Protein AF-A0A7U9ENP4-F1 (afdb_monomer_lite)

Sequence (69 aa):
MVKVEVKPNVLQWVIKRMDNFDRLKDQLPNIDKWINQESQPTLKQLEKLAKMTAVPLGYFFSLIHQRRS

Structure (mmCIF, N/CA/C/O backbone):
data_AF-A0A7U9ENP4-F1
#
_entry.id   AF-A0A7U9ENP4-F1
#
loop_
_atom_site.group_PDB
_atom_site.id
_atom_site.type_symbol
_atom_site.label_atom_id
_atom_site.label_alt_id
_atom_site.label_comp_id
_atom_site.label_asym_id
_atom_site.label_entity_id
_atom_site.label_seq_id
_atom_site.pdbx_PDB_ins_code
_atom_site.Cartn_x
_atom_site.Cartn_y
_atom_site.Cartn_z
_atom_site.occupancy
_atom_site.B_iso_or_equiv
_atom_site.auth_seq_id
_atom_site.auth_comp_id
_atom_site.auth_asym_id
_atom_site.auth_atom_id
_atom_site.pdbx_PDB_model_num
ATOM 1 N N . MET A 1 1 ? -16.402 4.960 5.423 1.00 63.31 1 MET A N 1
ATOM 2 C CA . MET A 1 1 ? -15.246 4.917 4.493 1.00 63.31 1 MET A CA 1
ATOM 3 C C . MET A 1 1 ? -15.279 3.590 3.755 1.00 63.31 1 MET A C 1
ATOM 5 O O . MET A 1 1 ? -15.495 2.580 4.410 1.00 63.31 1 MET A O 1
ATOM 9 N N . VAL A 1 2 ? -15.100 3.588 2.433 1.00 85.62 2 VAL A N 1
ATOM 10 C CA . VAL A 1 2 ? -15.115 2.357 1.623 1.00 85.62 2 VAL A CA 1
ATOM 11 C C . VAL A 1 2 ? -13.777 1.633 1.786 1.00 85.62 2 VAL A C 1
ATOM 13 O O . VAL A 1 2 ? -12.726 2.198 1.465 1.00 85.62 2 VAL A O 1
ATOM 16 N N . LYS A 1 3 ? -13.824 0.414 2.330 1.00 87.81 3 LYS A N 1
ATOM 17 C CA . LYS A 1 3 ? -12.691 -0.518 2.366 1.00 87.81 3 LYS A CA 1
ATOM 18 C C . LYS A 1 3 ? -12.700 -1.347 1.090 1.00 87.81 3 LYS A C 1
ATOM 20 O O . LYS A 1 3 ? -13.767 -1.647 0.562 1.00 87.81 3 LYS A O 1
ATOM 25 N N . VAL A 1 4 ? -11.515 -1.672 0.602 1.00 88.19 4 VAL A N 1
ATOM 26 C CA . VAL A 1 4 ? -11.330 -2.477 -0.597 1.00 88.19 4 VAL A CA 1
ATOM 27 C C . VAL A 1 4 ? -10.546 -3.710 -0.199 1.00 88.19 4 VAL A C 1
ATOM 29 O O . VAL A 1 4 ? -9.463 -3.610 0.380 1.00 88.19 4 VAL A O 1
ATOM 32 N N . GLU A 1 5 ? -11.098 -4.873 -0.512 1.00 88.81 5 GLU A N 1
ATOM 33 C CA . GLU A 1 5 ? -10.377 -6.124 -0.362 1.00 88.81 5 GLU A CA 1
ATOM 34 C C . GLU A 1 5 ? -9.305 -6.219 -1.449 1.00 88.81 5 GLU A C 1
ATOM 36 O O . GLU A 1 5 ? -9.587 -6.098 -2.640 1.00 88.81 5 GLU A O 1
ATOM 41 N N . VAL A 1 6 ? -8.058 -6.412 -1.027 1.00 88.44 6 VAL A N 1
ATOM 42 C CA . VAL A 1 6 ? -6.909 -6.539 -1.924 1.00 88.44 6 VAL A CA 1
ATOM 43 C C . VAL A 1 6 ? -6.162 -7.792 -1.532 1.00 88.44 6 VAL A C 1
ATOM 45 O O . VAL A 1 6 ? -5.836 -7.991 -0.363 1.00 88.44 6 VAL A O 1
ATOM 48 N N . LYS A 1 7 ? -5.862 -8.637 -2.515 1.00 88.94 7 LYS A N 1
ATOM 49 C CA . LYS A 1 7 ? -5.132 -9.877 -2.263 1.00 88.94 7 LYS A CA 1
ATOM 50 C C . LYS A 1 7 ? -3.697 -9.574 -1.806 1.00 88.94 7 LYS A C 1
ATOM 52 O O . LYS A 1 7 ? -3.002 -8.824 -2.498 1.00 88.94 7 LYS A O 1
ATOM 57 N N . PRO A 1 8 ? -3.195 -10.227 -0.742 1.00 89.69 8 PRO A N 1
ATOM 58 C CA . PRO A 1 8 ? -1.816 -10.064 -0.275 1.00 89.69 8 PRO A CA 1
ATOM 59 C C . PRO A 1 8 ? -0.763 -10.238 -1.360 1.00 89.69 8 PRO A C 1
ATOM 61 O O . PRO A 1 8 ? 0.193 -9.475 -1.415 1.00 89.69 8 PRO A O 1
ATOM 64 N N . ASN A 1 9 ? -0.962 -11.192 -2.272 1.00 89.38 9 ASN A N 1
ATOM 65 C CA . ASN A 1 9 ? -0.019 -11.459 -3.359 1.00 89.38 9 ASN A CA 1
ATOM 66 C C . ASN A 1 9 ? 0.174 -10.241 -4.274 1.00 89.38 9 ASN A C 1
ATOM 68 O O . ASN A 1 9 ? 1.272 -10.026 -4.780 1.00 89.38 9 ASN A O 1
ATOM 72 N N . VAL A 1 10 ? -0.872 -9.430 -4.470 1.00 88.62 10 VAL A N 1
ATOM 73 C CA . VAL A 1 10 ? -0.793 -8.189 -5.252 1.00 88.62 10 VAL A CA 1
ATOM 74 C C . VAL A 1 10 ? 0.041 -7.161 -4.505 1.00 88.62 10 VAL A C 1
ATOM 76 O O . VAL A 1 10 ? 0.960 -6.586 -5.078 1.00 88.62 10 VAL A O 1
ATOM 79 N N . LEU A 1 11 ? -0.229 -6.978 -3.211 1.00 89.81 11 LEU A N 1
ATOM 80 C CA . LEU A 1 11 ? 0.523 -6.054 -2.361 1.00 89.81 11 LEU A CA 1
ATOM 81 C C . LEU A 1 11 ? 2.004 -6.441 -2.300 1.00 89.81 11 LEU A C 1
ATOM 83 O O . LEU A 1 11 ? 2.867 -5.601 -2.530 1.00 89.81 11 LEU A O 1
ATOM 87 N N . GLN A 1 12 ? 2.303 -7.723 -2.085 1.00 89.69 12 GLN A N 1
ATOM 88 C CA . GLN A 1 12 ? 3.668 -8.248 -2.089 1.00 89.69 12 GLN A CA 1
ATOM 89 C C . GLN A 1 12 ? 4.359 -8.049 -3.439 1.00 89.69 12 GLN A C 1
ATOM 91 O O . GLN A 1 12 ? 5.532 -7.687 -3.478 1.00 89.69 12 GLN A O 1
ATOM 96 N N . TRP A 1 13 ? 3.653 -8.268 -4.550 1.00 88.50 13 TRP A N 1
ATOM 97 C CA . TRP A 1 13 ? 4.202 -8.024 -5.882 1.00 88.50 13 TRP A CA 1
ATOM 98 C C . TRP A 1 13 ? 4.539 -6.546 -6.095 1.00 88.50 13 TRP A C 1
ATOM 100 O O . TRP A 1 13 ? 5.625 -6.246 -6.580 1.00 88.50 13 TRP A O 1
ATOM 110 N N . VAL A 1 14 ? 3.661 -5.626 -5.686 1.00 88.69 14 VAL A N 1
ATOM 111 C CA . VAL A 1 14 ? 3.918 -4.180 -5.780 1.00 88.69 14 VAL A CA 1
ATOM 112 C C . VAL A 1 14 ? 5.128 -3.780 -4.938 1.00 88.69 14 VAL A C 1
ATOM 114 O O . VAL A 1 14 ? 5.989 -3.045 -5.410 1.00 88.69 14 VAL A O 1
ATOM 117 N N . ILE A 1 15 ? 5.231 -4.304 -3.718 1.00 86.69 15 ILE A N 1
ATOM 118 C CA . ILE A 1 15 ? 6.342 -4.013 -2.805 1.00 86.69 15 ILE A CA 1
ATOM 119 C C . ILE A 1 15 ? 7.669 -4.519 -3.366 1.00 86.69 15 ILE A C 1
ATOM 121 O O . ILE A 1 15 ? 8.660 -3.805 -3.307 1.00 86.69 15 ILE A O 1
ATOM 125 N N . LYS A 1 16 ? 7.688 -5.703 -3.985 1.00 87.12 16 LYS A N 1
ATOM 126 C CA . LYS A 1 16 ? 8.893 -6.241 -4.637 1.00 87.12 16 LYS A CA 1
ATOM 127 C C . LYS A 1 16 ? 9.393 -5.396 -5.813 1.00 87.12 16 LYS A C 1
ATOM 129 O O . LYS A 1 16 ? 10.537 -5.567 -6.212 1.00 87.12 16 LYS A O 1
ATOM 134 N N . ARG A 1 17 ? 8.553 -4.532 -6.396 1.00 84.06 17 ARG A N 1
ATOM 135 C CA . ARG A 1 17 ? 8.941 -3.608 -7.480 1.00 84.06 17 ARG A CA 1
ATOM 136 C C . ARG A 1 17 ? 9.498 -2.285 -6.961 1.00 84.06 17 ARG A C 1
ATOM 138 O O . ARG A 1 17 ? 9.982 -1.488 -7.754 1.00 84.06 17 ARG A O 1
ATOM 145 N N . MET A 1 18 ? 9.354 -2.020 -5.668 1.00 83.50 18 MET A N 1
ATOM 146 C CA . MET A 1 18 ? 9.810 -0.789 -5.045 1.00 83.50 18 MET A CA 1
ATOM 147 C C . MET A 1 18 ? 11.214 -1.000 -4.494 1.00 83.50 18 MET A C 1
ATOM 149 O O . MET A 1 18 ? 11.402 -1.803 -3.586 1.00 83.50 18 MET A O 1
ATOM 153 N N . ASP A 1 19 ? 12.171 -0.204 -4.960 1.00 80.94 19 ASP A N 1
ATOM 154 C CA . ASP A 1 19 ? 13.524 -0.210 -4.391 1.00 80.94 19 ASP A CA 1
ATOM 155 C C . ASP A 1 19 ? 13.567 0.415 -2.984 1.00 80.94 19 ASP A C 1
ATOM 157 O O . ASP A 1 19 ? 14.486 0.164 -2.212 1.00 80.94 19 ASP A O 1
ATOM 161 N N . ASN A 1 20 ? 12.565 1.231 -2.628 1.00 82.62 20 ASN A N 1
ATOM 162 C CA . ASN A 1 20 ? 12.496 1.940 -1.349 1.00 82.62 20 ASN A CA 1
ATOM 163 C C . ASN A 1 20 ? 11.181 1.651 -0.611 1.00 82.62 20 ASN A C 1
ATOM 165 O O . ASN A 1 20 ? 10.224 2.432 -0.646 1.00 82.62 20 ASN A O 1
ATOM 169 N N . PHE A 1 21 ? 11.138 0.496 0.050 1.00 83.06 21 PHE A N 1
ATOM 170 C CA . PHE A 1 21 ? 9.991 0.084 0.854 1.00 83.06 21 PHE A CA 1
ATOM 171 C C . PHE A 1 21 ? 9.832 0.908 2.142 1.00 83.06 21 PHE A C 1
ATOM 173 O O . PHE A 1 21 ? 8.705 1.137 2.576 1.00 83.06 21 PHE A O 1
ATOM 180 N N . ASP A 1 22 ? 10.916 1.432 2.713 1.00 85.69 22 ASP A N 1
ATOM 181 C CA . ASP A 1 22 ? 10.853 2.226 3.946 1.00 85.69 22 ASP A CA 1
ATOM 182 C C . ASP A 1 22 ? 10.072 3.530 3.736 1.00 85.69 22 ASP A C 1
ATOM 184 O O . ASP A 1 22 ? 9.142 3.836 4.483 1.00 85.69 22 ASP A O 1
ATOM 188 N N . ARG A 1 23 ? 10.308 4.225 2.615 1.00 87.44 23 ARG A N 1
ATOM 189 C CA . ARG A 1 23 ? 9.510 5.402 2.229 1.00 87.44 23 ARG A CA 1
ATOM 190 C C . ARG A 1 23 ? 8.029 5.064 2.025 1.00 87.44 23 ARG A C 1
ATOM 192 O O . ARG A 1 23 ? 7.159 5.913 2.234 1.00 87.44 23 ARG A O 1
ATOM 199 N N . LEU A 1 24 ? 7.724 3.842 1.579 1.00 87.25 24 LEU A N 1
ATOM 200 C CA . LEU A 1 24 ? 6.345 3.371 1.459 1.00 87.25 24 LEU A CA 1
ATOM 201 C C . LEU A 1 24 ? 5.707 3.209 2.839 1.00 87.25 24 LEU A C 1
ATOM 203 O O . LEU A 1 24 ? 4.581 3.663 3.030 1.00 87.25 24 LEU A O 1
ATOM 207 N N . LYS A 1 25 ? 6.432 2.614 3.790 1.00 88.50 25 LYS A N 1
ATOM 208 C CA . LYS A 1 25 ? 5.983 2.416 5.173 1.00 88.50 25 LYS A CA 1
ATOM 209 C C . LYS A 1 25 ? 5.707 3.728 5.894 1.00 88.50 25 LYS A C 1
ATOM 211 O O . LYS A 1 25 ? 4.660 3.840 6.525 1.00 88.50 25 LYS A O 1
ATOM 216 N N . ASP A 1 26 ? 6.547 4.743 5.713 1.00 90.12 26 ASP A N 1
ATOM 217 C CA . ASP A 1 26 ? 6.314 6.073 6.298 1.00 90.12 26 ASP A CA 1
ATOM 218 C C . ASP A 1 26 ? 4.980 6.680 5.844 1.00 90.12 26 ASP A C 1
ATOM 220 O O . ASP A 1 26 ? 4.260 7.335 6.598 1.00 90.12 26 ASP A O 1
ATOM 224 N N . GLN A 1 27 ? 4.628 6.463 4.576 1.00 89.38 27 GLN A N 1
ATOM 225 C CA . GLN A 1 27 ? 3.426 7.025 3.967 1.00 89.38 27 GLN A CA 1
ATOM 226 C C . GLN A 1 27 ? 2.185 6.145 4.144 1.00 89.38 27 GLN A C 1
ATOM 228 O O . GLN A 1 27 ? 1.063 6.665 4.071 1.00 89.38 27 GLN A O 1
ATOM 233 N N . LEU A 1 28 ? 2.382 4.837 4.314 1.00 9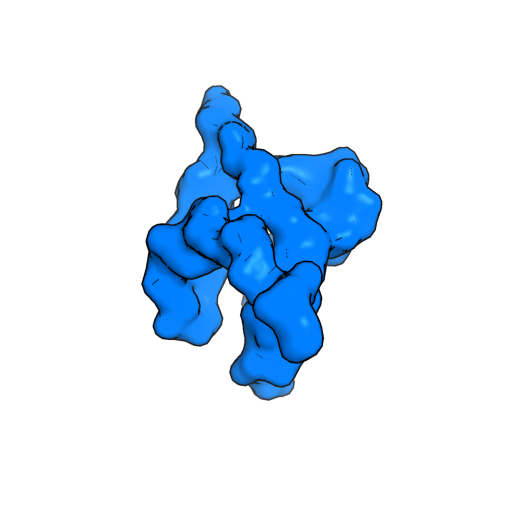1.44 28 LEU A N 1
ATOM 234 C CA . LEU A 1 28 ? 1.372 3.787 4.418 1.00 91.44 28 LEU A CA 1
ATOM 235 C C . LEU A 1 28 ? 1.773 2.792 5.529 1.00 91.44 28 LEU A C 1
ATOM 237 O O . LEU A 1 28 ? 2.074 1.634 5.241 1.00 91.44 28 LEU A O 1
ATOM 241 N N . PRO A 1 29 ? 1.715 3.190 6.812 1.00 90.56 29 PRO A N 1
ATOM 242 C CA . PRO A 1 29 ? 2.212 2.369 7.926 1.00 90.56 29 PRO A CA 1
ATOM 243 C C . PRO A 1 29 ? 1.408 1.080 8.152 1.00 90.56 29 PRO A C 1
ATOM 245 O O . PRO A 1 29 ? 1.850 0.174 8.847 1.00 90.56 29 PRO A O 1
ATOM 248 N N . ASN A 1 30 ? 0.214 0.978 7.562 1.00 92.31 30 ASN A N 1
ATOM 249 C CA . ASN A 1 30 ? -0.621 -0.220 7.634 1.00 92.31 30 ASN A CA 1
ATOM 250 C C . ASN A 1 30 ? -0.364 -1.209 6.485 1.00 92.31 30 ASN A C 1
ATOM 252 O O . ASN A 1 30 ? -1.085 -2.197 6.387 1.00 92.31 30 ASN A O 1
ATOM 256 N N . ILE A 1 31 ? 0.627 -0.964 5.617 1.00 90.81 31 ILE A N 1
ATOM 257 C CA . ILE A 1 31 ? 0.914 -1.839 4.472 1.00 90.81 31 ILE A CA 1
ATOM 258 C C . ILE A 1 31 ? 1.196 -3.281 4.917 1.00 90.81 31 ILE A C 1
ATOM 260 O O . ILE A 1 31 ? 0.645 -4.206 4.323 1.00 90.81 31 ILE A O 1
ATOM 264 N N . ASP A 1 32 ? 1.943 -3.487 6.009 1.00 90.88 32 ASP A N 1
ATOM 265 C CA . ASP A 1 32 ? 2.217 -4.829 6.542 1.00 90.88 32 ASP A CA 1
ATOM 266 C C . ASP A 1 32 ? 0.932 -5.514 7.028 1.00 90.88 32 ASP A C 1
ATOM 268 O O . ASP A 1 32 ? 0.704 -6.688 6.743 1.00 90.88 32 ASP A O 1
ATOM 272 N N . LYS A 1 33 ? 0.024 -4.762 7.663 1.00 93.62 33 LYS A N 1
ATOM 273 C CA . LYS A 1 33 ? -1.281 -5.284 8.102 1.00 93.62 33 LYS A CA 1
ATOM 274 C C . LYS A 1 33 ? -2.157 -5.707 6.927 1.00 93.62 33 LYS A C 1
ATOM 276 O O . LYS A 1 33 ? -2.957 -6.627 7.066 1.00 93.62 33 LYS A O 1
ATOM 281 N N . TRP A 1 34 ? -2.041 -5.036 5.782 1.00 93.19 34 TRP A N 1
ATOM 282 C CA . TRP A 1 34 ? -2.766 -5.421 4.568 1.00 93.19 34 TRP A CA 1
ATOM 283 C C . TRP A 1 34 ? -2.188 -6.692 3.946 1.00 93.19 34 TRP A C 1
ATOM 285 O O . TRP A 1 34 ? -2.941 -7.551 3.497 1.00 93.19 34 TRP A O 1
ATOM 295 N N . ILE A 1 35 ? -0.860 -6.846 3.965 1.00 91.06 35 ILE A N 1
ATOM 296 C CA . ILE A 1 35 ? -0.183 -8.071 3.514 1.00 91.06 35 ILE A CA 1
ATOM 297 C C . ILE A 1 35 ? -0.566 -9.256 4.408 1.00 91.06 35 ILE A C 1
ATOM 299 O O . ILE A 1 35 ? -0.864 -10.334 3.899 1.00 91.06 3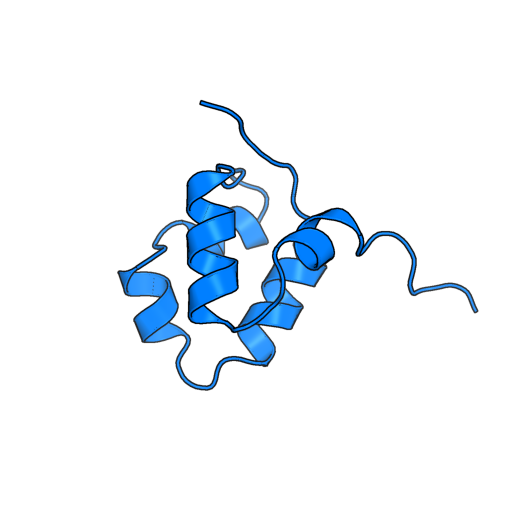5 ILE A O 1
ATOM 303 N N . ASN A 1 36 ? -0.619 -9.048 5.724 1.00 92.06 36 ASN A N 1
ATOM 304 C CA . ASN A 1 36 ? -1.005 -10.072 6.697 1.00 92.06 36 ASN A CA 1
ATOM 305 C C . ASN A 1 36 ? -2.521 -10.325 6.756 1.00 92.06 36 ASN A C 1
ATOM 307 O O . ASN A 1 36 ? -2.961 -11.177 7.521 1.00 92.06 36 ASN A O 1
ATOM 311 N N . GLN A 1 37 ? -3.327 -9.602 5.968 1.00 90.50 37 GLN A N 1
ATOM 312 C CA . GLN A 1 37 ? -4.798 -9.662 5.989 1.00 90.50 37 GLN A CA 1
ATOM 313 C C . GLN A 1 37 ? -5.435 -9.283 7.340 1.00 90.50 37 GLN A C 1
ATOM 315 O O . GLN A 1 37 ? -6.613 -9.539 7.570 1.00 90.50 37 GLN A O 1
ATOM 320 N N . GLU A 1 38 ? -4.694 -8.614 8.221 1.00 93.69 38 GLU A N 1
ATOM 321 C CA . GLU A 1 38 ? -5.190 -8.111 9.508 1.00 93.69 38 GLU A CA 1
ATOM 322 C C . GLU A 1 38 ? -6.112 -6.894 9.331 1.00 93.69 38 GLU A C 1
ATOM 324 O O . GLU A 1 38 ? -6.939 -6.576 10.186 1.00 93.69 38 GLU A O 1
ATOM 329 N N . SER A 1 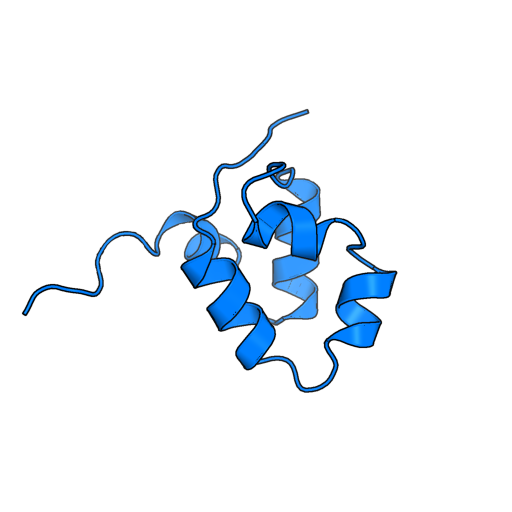39 ? -5.961 -6.169 8.219 1.00 93.19 39 SER A N 1
ATOM 330 C CA . SER A 1 39 ? -6.835 -5.054 7.860 1.00 93.19 39 SER A CA 1
ATOM 331 C C . SER A 1 39 ? -6.916 -4.864 6.349 1.00 93.19 39 SER A C 1
ATOM 333 O O . SER A 1 39 ? -6.108 -5.398 5.595 1.00 93.19 39 SER A O 1
ATOM 335 N N . GLN A 1 40 ? -7.887 -4.067 5.905 1.00 91.12 40 GLN A N 1
ATOM 336 C CA . GLN A 1 40 ? -8.077 -3.737 4.494 1.00 91.12 40 GLN A CA 1
ATOM 337 C C . GLN A 1 40 ? -7.771 -2.256 4.239 1.00 91.12 40 GLN A C 1
ATOM 339 O O . GLN A 1 40 ? -8.167 -1.410 5.055 1.00 91.12 40 GLN A O 1
ATOM 344 N N . PRO A 1 41 ? -7.112 -1.918 3.117 1.00 93.19 41 PRO A N 1
ATOM 345 C CA . PRO A 1 41 ? -6.933 -0.533 2.718 1.00 93.19 41 PRO A CA 1
ATOM 346 C C . PRO A 1 41 ? -8.273 0.117 2.366 1.00 93.19 41 P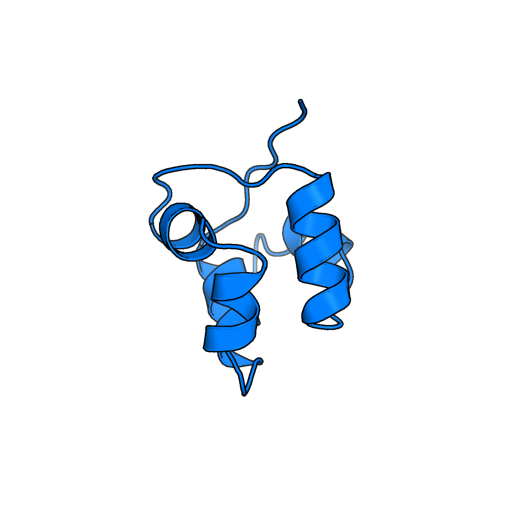RO A C 1
ATOM 348 O O . PRO A 1 41 ? -9.237 -0.522 1.944 1.00 93.19 41 PRO A O 1
ATOM 351 N N . THR A 1 42 ? -8.327 1.434 2.504 1.00 93.94 42 THR A N 1
ATOM 352 C CA . THR A 1 42 ? -9.401 2.247 1.922 1.00 93.94 42 THR A CA 1
ATOM 353 C C . THR A 1 42 ? -9.100 2.576 0.462 1.00 93.94 42 THR A C 1
ATOM 355 O O . THR A 1 42 ? -7.940 2.573 0.048 1.00 93.94 42 THR A O 1
ATOM 358 N N . LEU A 1 43 ? -10.126 2.951 -0.310 1.00 91.25 43 LEU A N 1
ATOM 359 C CA . LEU A 1 43 ? -9.941 3.386 -1.702 1.00 91.25 43 LEU A CA 1
ATOM 360 C C . LEU A 1 43 ? -8.906 4.523 -1.828 1.00 91.25 43 LEU A C 1
ATOM 362 O 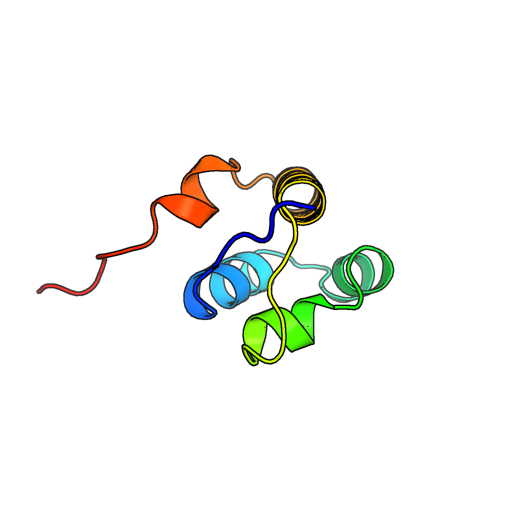O . LEU A 1 43 ? -8.001 4.447 -2.651 1.00 91.25 43 LEU A O 1
ATOM 366 N N . LYS A 1 44 ? -8.960 5.521 -0.936 1.00 92.00 44 LYS A N 1
ATOM 367 C CA . LYS A 1 44 ? -7.990 6.633 -0.897 1.00 92.00 44 LYS A CA 1
ATOM 368 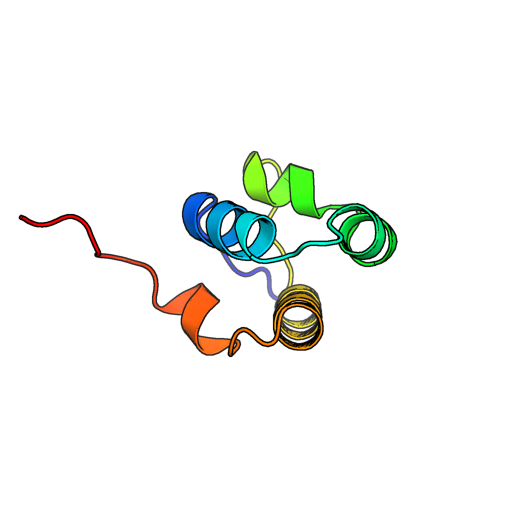C C . LYS A 1 44 ? -6.557 6.168 -0.619 1.00 92.00 44 LYS A C 1
ATOM 370 O O . LYS A 1 44 ? -5.600 6.719 -1.155 1.00 92.00 44 LYS A O 1
ATOM 375 N N . GLN A 1 45 ? -6.393 5.168 0.244 1.00 93.00 45 GLN A N 1
ATOM 376 C CA . GLN A 1 45 ? -5.084 4.585 0.539 1.00 93.00 45 GLN A CA 1
ATOM 377 C C . GLN A 1 45 ? -4.539 3.791 -0.651 1.00 93.00 45 GLN A C 1
ATOM 379 O O . GLN A 1 45 ? -3.349 3.887 -0.946 1.00 93.00 45 GLN A O 1
ATOM 384 N N . LEU A 1 46 ? -5.405 3.071 -1.367 1.00 91.81 46 LEU A N 1
ATOM 385 C CA . LEU A 1 46 ? -5.046 2.397 -2.612 1.00 91.81 46 LEU A CA 1
ATOM 386 C C . LEU A 1 46 ? -4.677 3.376 -3.726 1.00 91.81 46 LEU A C 1
ATOM 388 O O . LEU A 1 46 ? -3.689 3.157 -4.417 1.00 91.81 46 LEU A O 1
ATOM 392 N N . GLU A 1 47 ? -5.404 4.483 -3.873 1.00 92.38 47 GLU A N 1
ATOM 393 C CA . GLU A 1 47 ? -5.038 5.560 -4.799 1.00 92.38 47 GLU A CA 1
ATOM 394 C C . GLU A 1 47 ? -3.650 6.130 -4.485 1.00 92.38 47 GLU A C 1
ATOM 396 O O . GLU A 1 47 ? -2.854 6.378 -5.392 1.00 92.38 47 GLU A O 1
ATOM 401 N N . LYS A 1 48 ? -3.332 6.316 -3.198 1.00 92.56 48 LYS A N 1
ATOM 402 C CA . LYS A 1 48 ? -2.001 6.755 -2.764 1.00 92.56 48 LYS A CA 1
ATOM 403 C C . LYS A 1 48 ? -0.933 5.717 -3.116 1.00 92.56 48 LYS A C 1
ATOM 405 O O . LYS A 1 48 ? 0.092 6.085 -3.684 1.00 92.56 48 LYS A O 1
ATOM 410 N N . LEU A 1 49 ? -1.187 4.437 -2.837 1.00 91.31 49 LEU A N 1
ATOM 411 C CA . LEU A 1 49 ? -0.290 3.333 -3.186 1.00 91.31 49 LEU A CA 1
ATOM 412 C C . LEU A 1 49 ? -0.033 3.268 -4.700 1.00 91.31 49 LEU A C 1
ATOM 414 O O . LEU A 1 49 ? 1.118 3.174 -5.122 1.00 91.31 49 LEU A O 1
ATOM 418 N N . ALA A 1 50 ? -1.086 3.389 -5.510 1.00 91.69 50 ALA A N 1
ATOM 419 C CA . ALA A 1 50 ? -1.018 3.418 -6.969 1.00 91.69 50 ALA A CA 1
ATOM 420 C C . ALA A 1 50 ? -0.123 4.558 -7.481 1.00 91.69 50 ALA A C 1
ATOM 422 O O . ALA A 1 50 ? 0.771 4.334 -8.294 1.00 91.69 50 ALA A O 1
ATOM 423 N N . LYS A 1 51 ? -0.294 5.773 -6.943 1.00 91.12 51 LYS A N 1
ATOM 424 C CA . LYS A 1 51 ? 0.544 6.932 -7.295 1.00 91.12 51 LYS A CA 1
ATOM 425 C C . LYS A 1 51 ? 2.008 6.741 -6.900 1.00 91.12 51 LYS A C 1
ATOM 427 O O . LYS A 1 51 ? 2.889 7.095 -7.672 1.00 91.12 51 LYS A O 1
ATOM 432 N N . MET A 1 52 ? 2.271 6.187 -5.715 1.00 89.94 52 MET A N 1
ATOM 433 C CA . MET A 1 52 ? 3.639 5.987 -5.216 1.00 89.94 52 MET A CA 1
ATOM 434 C C . MET A 1 52 ? 4.409 4.918 -5.990 1.00 89.94 52 MET A C 1
ATOM 436 O O . MET A 1 52 ? 5.615 5.041 -6.162 1.00 89.94 52 MET A O 1
ATOM 440 N N . THR A 1 53 ? 3.714 3.876 -6.437 1.00 88.75 53 THR A N 1
ATOM 441 C CA . THR A 1 53 ? 4.319 2.705 -7.093 1.00 88.75 53 THR A CA 1
ATOM 442 C C . THR A 1 53 ? 4.246 2.778 -8.618 1.00 88.75 53 THR A C 1
ATOM 444 O O . THR A 1 53 ? 4.714 1.868 -9.297 1.00 88.75 53 THR A O 1
ATOM 447 N N . ALA A 1 54 ? 3.627 3.836 -9.156 1.00 89.00 54 ALA A N 1
ATOM 448 C CA . ALA A 1 54 ? 3.265 3.980 -10.566 1.00 89.00 54 ALA A CA 1
ATOM 449 C C . ALA A 1 54 ? 2.456 2.787 -11.128 1.00 89.00 54 ALA A C 1
ATOM 451 O O . ALA A 1 54 ? 2.417 2.563 -12.338 1.00 89.00 54 ALA A O 1
ATOM 452 N N . VAL A 1 55 ? 1.787 2.021 -10.259 1.00 89.19 55 VAL A N 1
ATOM 453 C CA . VAL A 1 55 ? 0.903 0.916 -10.646 1.00 89.19 55 VAL A CA 1
ATOM 454 C C . VAL A 1 55 ? -0.508 1.471 -10.837 1.00 89.19 55 VAL A C 1
ATOM 456 O O . VAL A 1 55 ? -1.041 2.079 -9.905 1.00 89.19 55 VAL A O 1
ATOM 459 N N . PRO A 1 56 ? -1.164 1.266 -11.994 1.00 90.00 56 PRO A N 1
ATOM 460 C CA . PRO A 1 56 ? -2.511 1.780 -12.199 1.00 90.00 56 PRO A CA 1
ATOM 461 C C . PRO A 1 56 ? -3.495 1.164 -11.201 1.00 90.00 56 PRO A C 1
ATOM 463 O O . PRO A 1 56 ? -3.508 -0.048 -10.993 1.00 90.00 56 PRO A O 1
ATOM 466 N N . LEU A 1 57 ? -4.365 1.996 -10.621 1.00 88.50 57 LEU A N 1
ATOM 467 C CA . LEU A 1 57 ? -5.296 1.594 -9.562 1.00 88.50 57 LEU A CA 1
ATOM 468 C C . LEU A 1 57 ? -6.145 0.360 -9.937 1.00 88.50 57 LEU A C 1
ATOM 470 O O . LEU A 1 57 ? -6.373 -0.511 -9.101 1.00 88.50 57 LEU A O 1
ATOM 474 N N . GLY A 1 58 ? -6.556 0.245 -11.204 1.00 86.06 58 GLY A N 1
ATOM 475 C CA . GLY A 1 58 ? -7.325 -0.898 -11.712 1.00 86.06 58 GLY A CA 1
ATOM 476 C C . GLY A 1 58 ? -6.649 -2.261 -11.504 1.00 86.06 58 GLY A C 1
ATOM 477 O O . GLY A 1 58 ? -7.335 -3.258 -11.301 1.00 86.06 58 GLY A O 1
ATOM 478 N N . TYR A 1 59 ? -5.313 -2.322 -11.462 1.00 85.94 59 TYR A N 1
ATOM 479 C CA . TYR A 1 59 ? -4.583 -3.581 -11.265 1.00 85.94 59 TYR A CA 1
ATOM 480 C C . TYR A 1 59 ? -4.800 -4.185 -9.876 1.00 85.94 59 TYR A C 1
ATOM 482 O O . TYR A 1 59 ? -4.774 -5.408 -9.735 1.00 85.94 59 TYR A O 1
ATOM 490 N N . PHE A 1 60 ? -5.059 -3.352 -8.864 1.00 85.31 60 PHE A N 1
ATOM 491 C CA . PHE A 1 60 ? -5.349 -3.824 -7.509 1.00 85.31 60 PHE A CA 1
ATOM 492 C C . PHE A 1 60 ? -6.697 -4.551 -7.417 1.00 85.31 60 PHE A C 1
ATOM 494 O O . PHE A 1 60 ? -6.869 -5.385 -6.532 1.00 85.31 60 PHE A O 1
ATOM 501 N N . PHE A 1 61 ? -7.612 -4.287 -8.356 1.00 81.94 61 PHE A N 1
ATOM 502 C CA . PHE A 1 61 ? -8.907 -4.963 -8.465 1.00 81.94 61 PHE A CA 1
ATOM 503 C C . PHE A 1 61 ? -8.854 -6.191 -9.387 1.00 81.94 61 PHE A C 1
ATOM 505 O O . PHE A 1 61 ? -9.531 -7.184 -9.132 1.00 81.94 61 PHE A O 1
ATOM 512 N N . SER A 1 62 ? -8.038 -6.143 -10.445 1.00 69.31 62 SER A N 1
ATOM 513 C CA . SER A 1 62 ? -8.055 -7.141 -11.526 1.00 69.31 62 SER A CA 1
ATOM 514 C C . SER A 1 62 ? -7.135 -8.348 -11.331 1.00 69.31 62 SER A C 1
ATOM 516 O O . SER A 1 62 ? -7.273 -9.321 -12.068 1.00 69.31 62 SER A O 1
ATOM 518 N N . LEU A 1 63 ? -6.197 -8.345 -10.375 1.00 58.59 63 LEU A N 1
ATOM 519 C CA . LEU A 1 63 ? -5.285 -9.483 -10.165 1.00 58.59 63 LEU A CA 1
ATOM 520 C C . LEU A 1 63 ? -5.961 -10.633 -9.392 1.00 58.59 63 LEU A C 1
ATOM 522 O O . LEU A 1 63 ? -5.577 -11.045 -8.296 1.00 58.59 63 LEU A O 1
ATOM 526 N N . ILE A 1 64 ? -6.989 -11.185 -10.026 1.00 57.91 64 ILE A N 1
ATOM 527 C CA . ILE A 1 64 ? -7.630 -12.453 -9.723 1.00 57.91 64 ILE A CA 1
ATOM 528 C C . ILE A 1 64 ? -7.508 -13.273 -11.019 1.00 57.91 64 ILE A C 1
ATOM 530 O O . ILE A 1 64 ? -8.164 -12.945 -11.996 1.00 57.91 64 ILE A O 1
ATOM 534 N N . HIS A 1 65 ? -6.690 -14.337 -10.991 1.00 51.44 65 HIS A N 1
ATOM 535 C CA . HIS A 1 65 ? -6.422 -15.340 -12.052 1.00 51.44 65 HIS A CA 1
ATOM 536 C C . HIS A 1 65 ? -5.182 -15.155 -12.951 1.00 51.44 65 HIS A C 1
ATOM 538 O O . HIS A 1 65 ? -5.289 -15.118 -14.169 1.00 51.44 65 HIS A O 1
ATOM 544 N N . GLN A 1 66 ? -3.975 -15.239 -12.380 1.00 50.62 66 GLN A N 1
ATOM 545 C CA . GLN A 1 66 ? -2.840 -15.843 -13.105 1.00 50.62 66 GLN A CA 1
ATOM 546 C C . GLN A 1 66 ? -2.193 -16.959 -12.276 1.00 50.62 66 GLN A C 1
ATOM 548 O O . GLN A 1 66 ? -1.120 -16.811 -11.703 1.00 50.62 66 GLN A O 1
ATOM 553 N N . ARG A 1 67 ? -2.910 -18.082 -12.181 1.00 55.31 67 ARG A N 1
ATOM 554 C CA . ARG A 1 67 ? -2.348 -19.442 -12.122 1.00 55.31 67 ARG A CA 1
ATOM 555 C C . ARG A 1 67 ? -3.411 -20.434 -12.604 1.00 55.31 67 ARG A C 1
ATOM 557 O O . ARG A 1 67 ? -4.129 -21.036 -11.815 1.00 55.31 67 ARG A O 1
ATOM 564 N N . ARG A 1 68 ? -3.528 -20.538 -13.921 1.00 50.41 68 ARG A N 1
ATOM 565 C CA . ARG A 1 68 ? -3.832 -21.750 -14.702 1.00 50.41 68 ARG A CA 1
ATOM 566 C C . ARG A 1 68 ? -3.104 -21.479 -16.025 1.00 50.41 68 ARG A C 1
ATOM 568 O O . ARG A 1 68 ? -3.320 -20.407 -16.573 1.00 50.41 68 ARG A O 1
ATOM 575 N N . SER A 1 69 ? -2.174 -22.266 -16.537 1.00 46.75 69 SER A N 1
ATOM 576 C CA . SER A 1 69 ? -1.790 -23.662 -16.363 1.00 46.75 69 SER A CA 1
ATOM 577 C C . SER A 1 69 ? -0.271 -23.777 -16.463 1.00 46.75 69 SER A C 1
ATOM 579 O O . SER A 1 69 ? 0.353 -22.797 -16.925 1.00 46.75 69 SER A O 1
#

Radius of gyration: 11.62 Å; chains: 1; bounding box: 29×31×26 Å

Foldseek 3Di:
DAFDQFALVLLVVLCVQDPCVVVVCVVVVCSVVSNVVVDTDHLVNLVVSCVVSVPDSVCRVPPDDDDDD

Secondary structure (DSSP, 8-state):
--B----HHHHHHHHHT-S-HHHHHHH-TTHHHHHTTSS--BHHHHHHHHHHHT--THHHHH-------

pLDDT: mean 84.86, std 11.81, range [46.75, 93.94]